Protein AF-A0A1W9MR58-F1 (afdb_monomer_lite)

Secondary structure (DSSP, 8-state):
---HHHHHHHHHHHHHHHHHHHHHHHHHHHSHHIIIIIIHHHHHHHTSSS--HHHHHHHHHHHHHHHHHT--HHHHHTT-TT---HHHHHHHHHHHTTHHHHHHHHHHHHHHHHHHHHHHHHHHHHHHTT--------

Foldseek 3Di:
DDDPVLVVVLVVVLVVLLVVLVVVLCCVCVDPCNVPPPVVVCCVPVVPDLDPCSLVVLLVSLLVVCVVVVPQSVCSVVVNSVDSDSVSSSVRSQCSSAHPVSVVVVVVSVVVVVVVVVVVVVVVVCVVVPDDPDPDDD

Sequence (138 aa):
MVKIETFIEILLQFAVLSLIIERSLYQVFDSKIWKNCLEKRIDEQLGGGFFDIKPLISICVSVSIIYRFKLDMIANLLERPEQPTLLSMLLTGFFVAGGSTGIYKFFKQLRKVREEHFKMEMLKKNTEDGQIPCENDK

Radius of gyration: 22.7 Å; chains: 1; bounding box: 40×46×84 Å

Structure (mmCIF, N/CA/C/O backbone):
data_AF-A0A1W9MR58-F1
#
_entry.id   AF-A0A1W9MR58-F1
#
loop_
_atom_site.group_PDB
_atom_site.id
_atom_site.type_symbol
_atom_site.label_atom_id
_atom_site.label_alt_id
_atom_site.label_comp_id
_atom_site.label_asym_id
_atom_site.label_entity_id
_atom_site.label_seq_id
_atom_site.pdbx_PDB_ins_code
_atom_site.Cartn_x
_atom_site.Cartn_y
_atom_site.Cartn_z
_atom_site.occupancy
_atom_site.B_iso_or_equiv
_atom_site.auth_seq_id
_atom_site.auth_comp_id
_atom_site.auth_asym_id
_atom_site.auth_atom_id
_atom_site.pdbx_PDB_model_num
ATOM 1 N N . MET A 1 1 ? -13.739 12.904 20.868 1.00 64.69 1 MET A N 1
ATOM 2 C CA . MET A 1 1 ? -12.535 12.539 21.646 1.00 64.69 1 MET A CA 1
ATOM 3 C C . MET A 1 1 ? -12.423 11.036 21.522 1.00 64.69 1 MET A C 1
ATOM 5 O O . MET A 1 1 ? -13.349 10.364 21.953 1.00 64.69 1 MET A O 1
ATOM 9 N N . VAL A 1 2 ? -11.390 10.538 20.838 1.00 72.88 2 VAL A N 1
ATOM 10 C CA . VAL A 1 2 ? -11.271 9.103 20.533 1.00 72.88 2 VAL A CA 1
ATOM 11 C C . VAL A 1 2 ? -11.189 8.330 21.846 1.00 72.88 2 VAL A C 1
ATOM 13 O O . VAL A 1 2 ? -10.373 8.663 22.709 1.00 72.88 2 VAL A O 1
ATOM 16 N N . LYS A 1 3 ? -12.055 7.329 22.020 1.00 87.69 3 LYS A N 1
ATOM 17 C CA . LYS A 1 3 ? -12.018 6.461 23.200 1.00 87.69 3 LYS A CA 1
ATOM 18 C C . LYS A 1 3 ? -10.743 5.621 23.171 1.00 87.69 3 LYS A C 1
ATOM 20 O O . LYS A 1 3 ? -10.327 5.149 22.114 1.00 87.69 3 LYS A O 1
ATOM 25 N N . ILE A 1 4 ? -10.141 5.401 24.338 1.00 89.75 4 ILE A N 1
ATOM 26 C CA . ILE A 1 4 ? -8.938 4.563 24.472 1.00 89.75 4 ILE A CA 1
ATOM 27 C C . ILE A 1 4 ? -9.198 3.151 23.922 1.00 89.75 4 ILE A C 1
ATOM 29 O O . ILE A 1 4 ? -8.329 2.582 23.272 1.00 89.75 4 ILE A O 1
ATOM 33 N N . GLU A 1 5 ? -10.411 2.626 24.103 1.00 88.31 5 GLU A N 1
ATOM 34 C CA . GLU A 1 5 ? -10.844 1.332 23.559 1.00 88.31 5 GLU A CA 1
ATOM 35 C C . GLU A 1 5 ? -10.714 1.278 22.029 1.00 88.31 5 GLU A C 1
ATOM 37 O O . GLU A 1 5 ? -10.070 0.377 21.498 1.00 88.31 5 GLU A O 1
ATOM 42 N N . THR A 1 6 ? -11.242 2.286 21.325 1.00 83.88 6 THR A N 1
ATOM 43 C CA . THR A 1 6 ? -11.162 2.403 19.860 1.00 83.88 6 THR A CA 1
ATOM 44 C C . THR A 1 6 ? -9.717 2.523 19.390 1.00 83.88 6 THR A C 1
ATOM 46 O O . THR A 1 6 ? -9.327 1.930 18.388 1.00 83.88 6 THR A O 1
ATOM 49 N N . PHE A 1 7 ? -8.889 3.262 20.129 1.00 84.25 7 PHE A N 1
ATOM 50 C CA . PHE A 1 7 ? -7.472 3.388 19.807 1.00 84.25 7 PHE A CA 1
ATOM 51 C C . PHE A 1 7 ? -6.726 2.050 19.936 1.00 84.25 7 PHE A C 1
ATOM 53 O O . PHE A 1 7 ? -5.952 1.690 19.048 1.00 84.25 7 PHE A O 1
ATOM 60 N N . ILE A 1 8 ? -6.987 1.287 21.003 1.00 90.19 8 ILE A N 1
ATOM 61 C CA . ILE A 1 8 ? -6.417 -0.054 21.202 1.00 90.19 8 ILE A CA 1
ATOM 62 C C . ILE A 1 8 ? -6.884 -1.012 20.100 1.00 90.19 8 ILE A C 1
ATOM 64 O O . ILE A 1 8 ? -6.076 -1.773 19.570 1.00 90.19 8 ILE A O 1
ATOM 68 N N . GLU A 1 9 ? -8.160 -0.956 19.719 1.00 86.44 9 GLU A N 1
ATOM 69 C CA . GLU A 1 9 ? -8.708 -1.776 18.638 1.00 86.44 9 GLU A CA 1
ATOM 70 C C . GLU A 1 9 ? -8.016 -1.486 17.299 1.00 86.44 9 GLU A C 1
ATOM 72 O O . GLU A 1 9 ? -7.563 -2.413 16.625 1.00 86.44 9 GLU A O 1
ATOM 77 N N . ILE A 1 10 ? -7.857 -0.206 16.945 1.00 85.06 10 ILE A N 1
ATOM 78 C CA . ILE A 1 10 ? -7.141 0.211 15.732 1.00 85.06 10 ILE A CA 1
ATOM 79 C C . ILE A 1 10 ? -5.688 -0.278 15.774 1.00 85.06 10 ILE A C 1
ATOM 81 O O . ILE A 1 10 ? -5.192 -0.792 14.774 1.00 85.06 10 ILE A O 1
ATOM 85 N N . LEU A 1 11 ? -5.004 -0.175 16.918 1.00 87.25 11 LEU A N 1
ATOM 86 C CA . LEU A 1 11 ? -3.634 -0.679 17.067 1.00 87.25 11 LEU A CA 1
ATOM 87 C C . LEU A 1 11 ? -3.542 -2.195 16.868 1.00 87.25 11 LEU A C 1
ATOM 89 O O . LEU A 1 11 ? -2.633 -2.673 16.187 1.00 87.25 11 LEU A O 1
ATOM 93 N N . LEU A 1 12 ? -4.484 -2.956 17.426 1.00 89.50 12 LEU A N 1
ATOM 94 C CA . LEU A 1 12 ? -4.522 -4.407 17.267 1.00 89.50 12 LEU A CA 1
ATOM 95 C C . LEU A 1 12 ? -4.794 -4.794 15.807 1.00 89.50 12 LEU A C 1
ATOM 97 O O . LEU A 1 12 ? -4.088 -5.636 15.250 1.00 89.50 12 LEU A O 1
ATOM 101 N N . GLN A 1 13 ? -5.765 -4.136 15.165 1.00 86.88 13 GLN A N 1
ATOM 102 C CA . GLN A 1 13 ? -6.043 -4.302 13.737 1.00 86.88 13 GLN A CA 1
ATOM 103 C C . GLN A 1 13 ? -4.800 -3.972 12.898 1.00 86.88 13 GLN A C 1
ATOM 105 O O . GLN A 1 13 ? -4.487 -4.709 11.964 1.00 86.88 13 GLN A O 1
ATOM 110 N N . PHE A 1 14 ? -4.054 -2.918 13.256 1.00 85.88 14 PHE A N 1
ATOM 111 C CA . PHE A 1 14 ? -2.833 -2.514 12.554 1.00 85.88 14 PHE A CA 1
ATOM 112 C C . PHE A 1 14 ? -1.767 -3.604 12.641 1.00 85.88 14 PHE A C 1
ATOM 114 O O . PHE A 1 14 ? -1.178 -3.984 11.631 1.00 85.88 14 PHE A O 1
ATOM 121 N N . ALA A 1 15 ? -1.540 -4.131 13.847 1.00 89.00 15 ALA A N 1
ATOM 122 C CA . ALA A 1 15 ? -0.542 -5.161 14.098 1.00 89.00 15 ALA A CA 1
ATOM 123 C C . ALA A 1 15 ? -0.845 -6.449 13.317 1.00 89.00 15 ALA A C 1
ATOM 125 O O . ALA A 1 15 ? 0.035 -6.994 12.650 1.00 89.00 15 ALA A O 1
ATOM 126 N N . VAL A 1 16 ? -2.102 -6.904 13.346 1.00 89.38 16 VAL A N 1
ATOM 127 C CA . VAL A 1 16 ? -2.535 -8.102 12.612 1.00 89.38 16 VAL A CA 1
ATOM 128 C C . VAL A 1 16 ? -2.429 -7.888 11.101 1.00 89.38 16 VAL A C 1
ATOM 130 O O . VAL A 1 16 ? -1.896 -8.742 10.392 1.00 89.38 16 VAL A O 1
ATOM 133 N N . LEU A 1 17 ? -2.887 -6.739 10.600 1.00 87.50 17 LEU A N 1
ATOM 134 C CA . LEU A 1 17 ? -2.842 -6.413 9.176 1.00 87.50 17 LEU A CA 1
ATOM 135 C C . LEU A 1 17 ? -1.403 -6.317 8.653 1.00 87.50 17 LEU A C 1
ATOM 137 O O . LEU A 1 17 ? -1.105 -6.855 7.586 1.00 87.50 17 LEU A O 1
ATOM 141 N N . SER A 1 18 ? -0.508 -5.692 9.422 1.00 86.69 18 SER A N 1
ATOM 142 C CA . SER A 1 18 ? 0.921 -5.610 9.107 1.00 86.69 18 SER A CA 1
ATOM 143 C C . SER A 1 18 ? 1.536 -7.003 8.954 1.00 86.69 18 SER A C 1
ATOM 145 O O . SER A 1 18 ? 2.194 -7.281 7.954 1.00 86.69 18 SER A O 1
ATOM 147 N N . LEU A 1 19 ? 1.231 -7.924 9.875 1.00 89.00 19 LEU A N 1
ATOM 148 C CA . LEU A 1 19 ? 1.734 -9.299 9.828 1.00 89.00 19 LEU A CA 1
ATOM 149 C C . LEU A 1 19 ? 1.205 -10.077 8.610 1.00 89.00 19 LEU A C 1
ATOM 151 O O . LEU A 1 19 ? 1.953 -10.822 7.973 1.00 89.00 19 LEU A O 1
ATOM 155 N N . ILE A 1 20 ? -0.068 -9.893 8.245 1.00 89.19 20 ILE A N 1
ATOM 156 C CA . ILE A 1 20 ? -0.657 -10.507 7.043 1.00 89.19 20 ILE A CA 1
ATOM 157 C C . ILE A 1 20 ? 0.024 -9.981 5.777 1.00 89.19 20 ILE A C 1
ATOM 159 O O . ILE A 1 20 ? 0.373 -10.765 4.889 1.00 89.19 20 ILE A O 1
ATOM 163 N N . ILE A 1 21 ? 0.222 -8.666 5.685 1.00 87.12 21 ILE A N 1
ATOM 164 C CA . ILE A 1 21 ? 0.865 -8.034 4.531 1.00 87.12 21 ILE A CA 1
ATOM 165 C C . ILE A 1 21 ? 2.320 -8.479 4.428 1.00 87.12 21 ILE A C 1
ATOM 167 O O . ILE A 1 21 ? 2.736 -8.887 3.348 1.00 87.12 21 ILE A O 1
ATOM 171 N N . GLU A 1 22 ? 3.068 -8.501 5.531 1.00 86.12 22 GLU A N 1
ATOM 172 C CA . GLU A 1 22 ? 4.451 -8.981 5.562 1.00 86.12 22 GLU A CA 1
ATOM 173 C C . GLU A 1 22 ? 4.559 -10.411 5.014 1.00 86.12 22 GLU A C 1
ATOM 175 O O . GLU A 1 22 ? 5.353 -10.681 4.110 1.00 86.12 22 GLU A O 1
ATOM 180 N N . ARG A 1 23 ? 3.705 -11.326 5.492 1.00 89.69 23 ARG A N 1
ATOM 181 C CA . ARG A 1 23 ? 3.682 -12.718 5.014 1.00 89.69 23 ARG A CA 1
ATOM 182 C C . ARG A 1 23 ? 3.279 -12.829 3.547 1.00 89.69 23 ARG A C 1
ATOM 184 O O . ARG A 1 23 ? 3.861 -13.634 2.821 1.00 89.69 23 ARG A O 1
ATOM 191 N N . SER A 1 24 ? 2.329 -12.012 3.103 1.00 87.06 24 SER A N 1
ATOM 192 C CA . SER A 1 24 ? 1.876 -11.990 1.709 1.00 87.06 24 SER A CA 1
ATOM 193 C C . SER A 1 24 ? 2.968 -11.470 0.774 1.00 87.06 24 SER A C 1
ATOM 195 O O . SER A 1 24 ? 3.240 -12.076 -0.259 1.00 87.06 24 SER A O 1
ATOM 197 N N . LEU A 1 25 ? 3.647 -10.385 1.149 1.00 85.38 25 LEU A N 1
ATOM 198 C CA . LEU A 1 25 ? 4.762 -9.829 0.385 1.00 85.38 25 LEU A CA 1
ATOM 199 C C . LEU A 1 25 ? 5.940 -10.792 0.330 1.00 85.38 25 LEU A C 1
ATOM 201 O O . LEU A 1 25 ? 6.534 -10.950 -0.734 1.00 85.38 25 LEU A O 1
ATOM 205 N N . TYR A 1 26 ? 6.241 -11.476 1.436 1.00 86.44 26 TYR A N 1
ATOM 206 C CA . TYR A 1 26 ? 7.261 -12.516 1.447 1.00 86.44 26 TYR A CA 1
ATOM 207 C C . TYR A 1 26 ? 6.934 -13.618 0.435 1.00 86.44 26 TYR A C 1
ATOM 209 O O . TYR A 1 26 ? 7.777 -13.954 -0.385 1.00 86.44 26 TYR A O 1
ATOM 217 N N . GLN A 1 27 ? 5.698 -14.123 0.410 1.00 86.56 27 GLN A N 1
ATOM 218 C CA . GLN A 1 27 ? 5.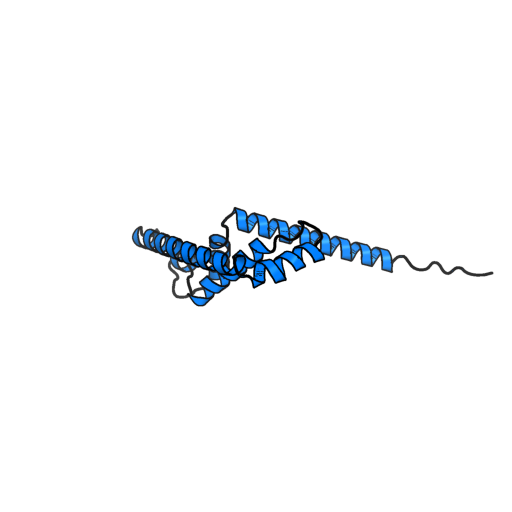286 -15.130 -0.574 1.00 86.56 27 GLN A CA 1
ATOM 219 C C . GLN A 1 27 ? 5.363 -14.620 -2.019 1.00 86.56 27 GLN A C 1
ATOM 221 O O . GLN A 1 27 ? 5.813 -15.350 -2.902 1.00 86.56 27 GLN A O 1
ATOM 226 N N . VAL A 1 28 ? 4.951 -13.375 -2.271 1.00 84.62 28 VAL A N 1
ATOM 227 C CA . VAL A 1 28 ? 4.999 -12.773 -3.612 1.00 84.62 28 VAL A CA 1
ATOM 228 C C . VAL A 1 28 ? 6.445 -12.629 -4.088 1.00 84.62 28 VAL A C 1
ATOM 230 O O . VAL A 1 28 ? 6.770 -13.099 -5.180 1.00 84.62 28 VAL A O 1
ATOM 233 N N . PHE A 1 29 ? 7.322 -12.043 -3.272 1.00 81.06 29 PHE A N 1
ATOM 234 C CA . PHE A 1 29 ? 8.716 -11.783 -3.642 1.00 81.06 29 PHE A CA 1
ATOM 235 C C . PHE A 1 29 ? 9.617 -13.023 -3.588 1.00 81.06 29 PHE A C 1
ATOM 237 O O . PHE A 1 29 ? 10.596 -13.098 -4.330 1.00 81.06 29 PHE A O 1
ATOM 244 N N . ASP A 1 30 ? 9.302 -14.009 -2.748 1.00 81.50 30 ASP A N 1
ATOM 245 C CA . ASP A 1 30 ? 10.066 -15.258 -2.667 1.00 81.50 30 ASP A CA 1
ATOM 246 C C . ASP A 1 30 ? 9.615 -16.302 -3.701 1.00 81.50 30 ASP A C 1
ATOM 248 O O . ASP A 1 30 ? 10.317 -17.285 -3.956 1.00 81.50 30 ASP A O 1
ATOM 252 N N . SER A 1 31 ? 8.472 -16.080 -4.361 1.00 81.44 31 SER A N 1
ATOM 253 C CA . SER A 1 31 ? 7.989 -16.971 -5.413 1.00 81.44 31 SER A CA 1
ATOM 254 C C . SER A 1 31 ? 9.036 -17.147 -6.525 1.00 81.44 31 SER A C 1
ATOM 256 O O . SER A 1 31 ? 9.643 -16.192 -7.016 1.00 81.44 31 SER A O 1
ATOM 258 N N . LYS A 1 32 ? 9.227 -18.393 -6.986 1.00 73.12 32 LYS A N 1
ATOM 259 C CA . LYS A 1 32 ? 10.135 -18.708 -8.112 1.00 73.12 32 LYS A CA 1
ATOM 260 C C . LYS A 1 32 ? 9.801 -17.897 -9.371 1.00 73.12 32 LYS A C 1
ATOM 262 O O . LYS A 1 32 ? 10.683 -17.632 -10.180 1.00 73.12 32 LYS A O 1
ATOM 267 N N . ILE A 1 33 ? 8.536 -17.502 -9.521 1.00 73.19 33 ILE A N 1
ATOM 268 C CA . ILE A 1 33 ? 8.029 -16.678 -10.622 1.00 73.19 33 ILE A CA 1
ATOM 269 C C . ILE A 1 33 ? 8.612 -15.263 -10.544 1.00 73.19 33 ILE A C 1
ATOM 271 O O . ILE A 1 33 ? 9.068 -14.744 -11.562 1.00 73.19 33 ILE A O 1
ATOM 275 N N . TRP A 1 34 ? 8.657 -14.667 -9.348 1.00 75.38 34 TRP A N 1
ATOM 276 C CA . TRP A 1 34 ? 9.246 -13.349 -9.133 1.00 75.38 34 TRP A CA 1
ATOM 277 C C . TRP A 1 34 ? 10.724 -13.324 -9.524 1.00 75.38 34 TRP A C 1
ATOM 279 O O . TRP A 1 34 ? 11.109 -12.587 -10.431 1.00 75.38 34 TRP A O 1
ATOM 289 N N . LYS A 1 35 ? 11.527 -14.197 -8.906 1.00 73.19 35 LYS A N 1
ATOM 290 C CA . LYS A 1 35 ? 12.987 -14.234 -9.094 1.00 73.19 35 LYS A CA 1
ATOM 291 C C . LYS A 1 35 ? 13.398 -14.589 -10.526 1.00 73.19 35 LYS A C 1
ATOM 293 O O . LYS A 1 35 ? 14.325 -14.000 -11.070 1.00 73.19 35 LYS A O 1
ATOM 298 N N . ASN A 1 36 ? 12.717 -15.550 -11.156 1.00 70.81 36 ASN A N 1
ATOM 299 C CA . ASN A 1 36 ? 13.145 -16.048 -12.468 1.00 70.81 36 ASN A CA 1
ATOM 300 C C . ASN A 1 36 ? 12.519 -15.307 -13.649 1.00 70.81 36 ASN A C 1
ATOM 302 O O . ASN A 1 36 ? 13.145 -15.243 -14.703 1.00 70.81 36 ASN A O 1
ATOM 306 N N . CYS A 1 37 ? 11.293 -14.798 -13.508 1.00 68.12 37 CYS A N 1
ATOM 307 C CA . CYS A 1 37 ? 10.531 -14.266 -14.637 1.00 68.12 37 CYS A CA 1
ATOM 308 C C . CYS A 1 37 ? 10.424 -12.741 -14.599 1.00 68.12 37 CYS A C 1
ATOM 310 O O . CYS A 1 37 ? 10.535 -12.108 -15.645 1.00 68.12 37 CYS A O 1
ATOM 312 N N . LEU A 1 38 ? 10.223 -12.151 -13.415 1.00 70.25 38 LEU A N 1
ATOM 313 C CA . LEU A 1 38 ? 10.014 -10.708 -13.293 1.00 70.25 38 LEU A CA 1
ATOM 314 C C . LEU A 1 38 ? 11.302 -9.949 -12.990 1.00 70.25 38 LEU A C 1
ATOM 316 O O . LEU A 1 38 ? 11.596 -8.993 -13.692 1.00 70.25 38 LEU A O 1
ATOM 320 N N . GLU A 1 39 ? 12.084 -10.379 -12.000 1.00 71.69 39 GLU A N 1
ATOM 321 C CA . GLU A 1 39 ? 13.312 -9.675 -11.603 1.00 71.69 39 GLU A CA 1
ATOM 322 C C . GLU A 1 39 ? 14.322 -9.650 -12.758 1.00 71.69 39 GLU A C 1
ATOM 324 O O . GLU A 1 39 ? 14.761 -8.577 -13.156 1.00 71.69 39 GLU A O 1
ATOM 329 N N . LYS A 1 40 ? 14.547 -10.794 -13.422 1.00 70.38 40 LYS A N 1
ATOM 330 C CA . LYS A 1 40 ? 15.401 -10.866 -14.620 1.00 70.38 40 LYS A CA 1
ATOM 331 C C . LYS A 1 40 ? 14.920 -9.995 -15.782 1.00 70.38 40 LYS A C 1
ATOM 333 O O . LYS A 1 40 ? 15.728 -9.289 -16.370 1.00 70.38 40 LYS A O 1
ATOM 338 N N . ARG A 1 41 ? 13.622 -10.021 -16.117 1.00 70.06 41 ARG A N 1
ATOM 339 C CA . ARG A 1 41 ? 13.089 -9.214 -17.232 1.00 70.06 41 ARG A CA 1
ATOM 340 C C . ARG A 1 41 ? 13.116 -7.722 -16.931 1.00 70.06 41 ARG A C 1
ATOM 342 O O . ARG A 1 41 ? 13.319 -6.932 -17.845 1.00 70.06 41 ARG A O 1
ATOM 349 N N . ILE A 1 42 ? 12.888 -7.339 -15.679 1.00 67.38 42 ILE A N 1
ATOM 350 C CA . ILE A 1 42 ? 12.946 -5.942 -15.248 1.00 67.38 42 ILE A CA 1
ATOM 351 C C . ILE A 1 42 ? 14.394 -5.452 -15.278 1.00 67.38 42 ILE A C 1
ATOM 353 O O . ILE A 1 42 ? 14.639 -4.378 -15.820 1.00 67.38 42 ILE A O 1
ATOM 357 N N . ASP A 1 43 ? 15.348 -6.249 -14.796 1.00 67.25 43 ASP A N 1
ATOM 358 C CA . ASP A 1 43 ? 16.772 -5.904 -14.856 1.00 67.25 43 ASP A CA 1
ATOM 359 C C . ASP A 1 43 ? 17.292 -5.820 -16.304 1.00 67.25 43 ASP A C 1
ATOM 361 O O . ASP A 1 43 ? 18.046 -4.900 -16.626 1.00 67.25 43 ASP A O 1
ATOM 365 N N . GLU A 1 44 ? 16.850 -6.718 -17.195 1.00 67.69 44 GLU A N 1
ATOM 366 C CA . GLU A 1 44 ? 17.228 -6.714 -18.618 1.00 67.69 44 GLU A CA 1
ATOM 367 C C . GLU A 1 44 ? 16.563 -5.591 -19.430 1.00 67.69 44 GLU A C 1
ATOM 369 O O . GLU A 1 44 ? 17.222 -4.994 -20.279 1.00 67.69 44 GLU A O 1
ATOM 374 N N . GLN A 1 45 ? 15.279 -5.278 -19.206 1.00 62.12 45 GLN A N 1
ATOM 375 C CA . GLN A 1 45 ? 14.579 -4.252 -19.996 1.00 62.12 45 GLN A CA 1
ATOM 376 C C . GLN A 1 45 ? 14.849 -2.817 -19.538 1.00 62.12 45 GLN A C 1
ATOM 378 O O . GLN A 1 45 ? 14.796 -1.909 -20.364 1.00 62.12 45 GLN A O 1
ATOM 383 N N . LEU A 1 46 ? 15.091 -2.584 -18.245 1.00 56.50 46 LEU A N 1
ATOM 384 C CA . LEU A 1 46 ? 15.173 -1.227 -17.684 1.00 56.50 46 LEU A CA 1
ATOM 385 C C . LEU A 1 46 ? 16.598 -0.760 -17.381 1.00 56.50 46 LEU A C 1
ATOM 387 O O . LEU A 1 46 ? 16.755 0.328 -16.831 1.00 56.50 46 LEU A O 1
ATOM 391 N N . GLY A 1 47 ? 17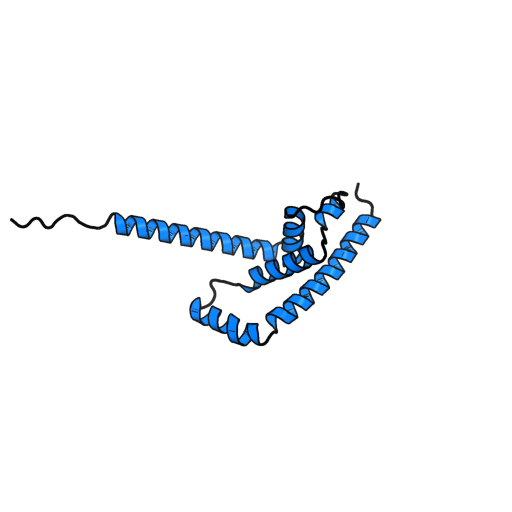.621 -1.538 -17.752 1.00 47.19 47 GLY A N 1
ATOM 392 C CA . GLY A 1 47 ? 19.015 -1.099 -17.695 1.00 47.19 47 GLY A CA 1
ATOM 393 C C . GLY A 1 47 ? 19.403 -0.570 -16.315 1.00 47.19 47 GLY A C 1
ATOM 394 O O . GLY A 1 47 ? 19.750 0.597 -16.181 1.00 47.19 47 GLY A O 1
ATOM 395 N N . GLY A 1 48 ? 19.306 -1.417 -15.287 1.00 46.59 48 GLY A N 1
ATOM 396 C CA . GLY A 1 48 ? 19.871 -1.154 -13.961 1.00 46.59 48 GLY A CA 1
ATOM 397 C C . GLY A 1 48 ? 19.358 0.113 -13.255 1.00 46.59 48 GLY A C 1
ATOM 398 O O . GLY A 1 48 ? 19.983 1.169 -13.296 1.00 46.59 48 GLY A O 1
ATOM 399 N N . GLY A 1 49 ? 18.278 -0.021 -12.479 1.00 52.78 49 GLY A N 1
ATOM 400 C CA . GLY A 1 49 ? 18.047 0.838 -11.304 1.00 52.78 49 GLY A CA 1
ATOM 401 C C . GLY A 1 49 ? 17.060 2.005 -11.427 1.00 52.78 49 GLY A C 1
ATOM 402 O O . GLY A 1 49 ? 16.909 2.750 -10.457 1.00 52.78 49 GLY A O 1
ATOM 403 N N . PHE A 1 50 ? 16.353 2.188 -12.549 1.00 50.66 50 PHE A N 1
ATOM 404 C CA . PHE A 1 50 ? 15.403 3.309 -12.667 1.00 50.66 50 PHE A CA 1
ATOM 405 C C . PHE A 1 50 ? 14.001 3.031 -12.108 1.00 50.66 50 PHE A C 1
ATOM 407 O O . PHE A 1 50 ? 13.383 3.948 -11.558 1.00 50.66 50 PHE A O 1
ATOM 414 N N . PHE A 1 51 ? 13.514 1.788 -12.176 1.00 58.28 51 PHE A N 1
ATOM 415 C CA . PHE A 1 51 ? 12.155 1.440 -11.749 1.00 58.28 51 PHE A CA 1
ATOM 416 C C . PHE A 1 51 ? 12.145 0.370 -10.651 1.00 58.28 51 PHE A C 1
ATOM 418 O O . PHE A 1 51 ? 12.069 -0.829 -10.911 1.00 58.28 51 PHE A O 1
ATOM 425 N N . ASP A 1 52 ? 12.169 0.810 -9.389 1.00 68.44 52 ASP A N 1
ATOM 426 C CA . ASP A 1 52 ? 11.859 -0.062 -8.253 1.00 68.44 52 ASP A CA 1
ATOM 427 C C . ASP A 1 52 ? 10.363 -0.421 -8.306 1.00 68.44 52 ASP A C 1
ATOM 429 O O . ASP A 1 52 ? 9.513 0.300 -7.780 1.00 68.44 52 ASP A O 1
ATOM 433 N N . ILE A 1 53 ? 10.024 -1.540 -8.947 1.00 76.06 53 ILE A N 1
ATOM 434 C CA . ILE A 1 53 ? 8.643 -2.047 -9.010 1.00 76.06 53 ILE A CA 1
ATOM 435 C C . ILE A 1 53 ? 8.173 -2.619 -7.658 1.00 76.06 53 ILE A C 1
ATOM 437 O O . ILE A 1 53 ? 6.977 -2.735 -7.398 1.00 76.06 53 ILE A O 1
ATOM 441 N N . LYS A 1 54 ? 9.125 -2.966 -6.778 1.00 76.62 54 LYS A N 1
ATOM 442 C CA . LYS A 1 54 ? 8.883 -3.564 -5.454 1.00 76.62 54 LYS A CA 1
ATOM 443 C C . LYS A 1 54 ? 7.938 -2.693 -4.593 1.00 76.62 54 LYS A C 1
ATOM 445 O O . LYS A 1 54 ? 6.944 -3.230 -4.110 1.00 76.62 54 LYS A O 1
ATOM 450 N N . PRO A 1 55 ? 8.152 -1.366 -4.452 1.00 77.12 55 PRO A N 1
ATOM 451 C CA . PRO A 1 55 ? 7.193 -0.442 -3.838 1.00 77.12 55 PRO A CA 1
ATOM 452 C C . PRO A 1 55 ? 5.783 -0.490 -4.431 1.00 77.12 55 PRO A C 1
ATOM 454 O O . PRO A 1 55 ? 4.813 -0.531 -3.678 1.00 77.12 55 PRO A O 1
ATOM 457 N N . LEU A 1 56 ? 5.657 -0.507 -5.761 1.00 78.25 56 LEU A N 1
ATOM 458 C CA . LEU A 1 56 ? 4.354 -0.517 -6.429 1.00 78.25 56 LEU A CA 1
ATOM 459 C C . LEU A 1 56 ? 3.589 -1.802 -6.108 1.00 78.25 56 LEU A C 1
ATOM 461 O O . LEU A 1 56 ? 2.410 -1.761 -5.771 1.00 78.25 56 LEU A O 1
ATOM 465 N N . ILE A 1 57 ? 4.279 -2.939 -6.141 1.00 82.69 57 ILE A N 1
ATOM 466 C CA . ILE A 1 57 ? 3.689 -4.234 -5.798 1.00 82.69 57 ILE A CA 1
ATOM 467 C C . ILE A 1 57 ? 3.330 -4.295 -4.321 1.00 82.69 57 ILE A C 1
ATOM 469 O O . ILE A 1 57 ? 2.264 -4.804 -3.991 1.00 82.69 57 ILE A O 1
ATOM 473 N N . SER A 1 58 ? 4.159 -3.718 -3.448 1.00 83.75 58 SER A N 1
ATOM 474 C CA . SER A 1 58 ? 3.832 -3.592 -2.027 1.00 83.75 58 SER A CA 1
ATOM 475 C C . SER A 1 58 ? 2.509 -2.854 -1.817 1.00 83.75 58 SER A C 1
ATOM 477 O O . SER A 1 58 ? 1.627 -3.340 -1.105 1.00 83.75 58 SER A O 1
ATOM 479 N N . ILE A 1 59 ? 2.331 -1.721 -2.506 1.00 83.38 59 ILE A N 1
ATOM 480 C CA . ILE A 1 59 ? 1.092 -0.937 -2.474 1.00 83.38 59 ILE A CA 1
ATOM 481 C C . ILE A 1 59 ? -0.075 -1.756 -3.035 1.00 83.38 59 ILE A C 1
ATOM 483 O O . ILE A 1 59 ? -1.105 -1.867 -2.376 1.00 83.38 59 ILE A O 1
ATOM 487 N N . CYS A 1 60 ? 0.079 -2.374 -4.208 1.00 84.94 60 CYS A N 1
ATOM 488 C CA . CYS A 1 60 ? -0.979 -3.168 -4.835 1.00 84.94 60 CYS A CA 1
ATOM 489 C C . CYS A 1 60 ? -1.429 -4.346 -3.961 1.00 84.94 60 CYS A C 1
ATOM 491 O O . CYS A 1 60 ? -2.631 -4.553 -3.794 1.00 84.94 60 CYS A O 1
ATOM 493 N N . VAL A 1 61 ? -0.493 -5.103 -3.383 1.00 87.38 61 VAL A N 1
ATOM 494 C CA . VAL A 1 61 ? -0.793 -6.235 -2.493 1.00 87.38 61 VAL A CA 1
ATOM 495 C C . VAL A 1 61 ? -1.492 -5.743 -1.228 1.00 87.38 61 VAL A C 1
ATOM 497 O O . VAL A 1 61 ? -2.531 -6.286 -0.858 1.00 87.38 61 VAL A O 1
ATOM 500 N N . SER A 1 62 ? -0.990 -4.670 -0.614 1.00 87.56 62 SER A N 1
ATOM 501 C CA . SER A 1 62 ? -1.587 -4.094 0.597 1.00 87.56 62 SER A CA 1
ATOM 502 C C . SER A 1 62 ? -3.010 -3.592 0.352 1.00 87.56 62 SER A C 1
ATOM 504 O O . SER A 1 62 ? -3.922 -3.955 1.091 1.00 87.56 62 SER A O 1
ATOM 506 N N . VAL A 1 63 ? -3.231 -2.827 -0.724 1.00 86.88 63 VAL A N 1
ATOM 507 C CA . VAL A 1 63 ? -4.565 -2.352 -1.131 1.00 86.88 63 VAL A CA 1
ATOM 508 C C . VAL A 1 63 ? -5.500 -3.527 -1.419 1.00 86.88 63 VAL A C 1
ATOM 510 O O . VAL A 1 63 ? -6.650 -3.507 -0.987 1.00 86.88 63 VAL A O 1
ATOM 513 N N . SER A 1 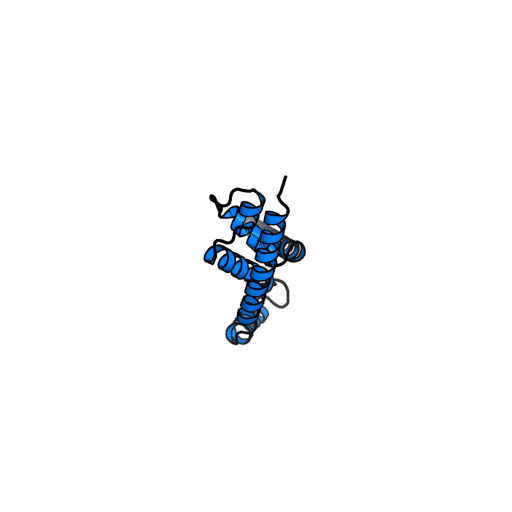64 ? -5.018 -4.573 -2.096 1.00 88.69 64 SER A N 1
ATOM 514 C CA . SER A 1 64 ? -5.826 -5.758 -2.418 1.00 88.69 64 SER A CA 1
ATOM 515 C C . SER A 1 64 ? -6.269 -6.516 -1.166 1.00 88.69 64 SER A C 1
ATOM 517 O O . SER A 1 64 ? -7.427 -6.919 -1.071 1.00 88.69 64 SER A O 1
ATOM 519 N N . ILE A 1 65 ? -5.373 -6.683 -0.188 1.00 88.50 65 ILE A N 1
ATOM 520 C CA . ILE A 1 65 ? -5.678 -7.321 1.100 1.00 88.50 65 ILE A CA 1
ATOM 521 C C . ILE A 1 65 ? -6.713 -6.483 1.854 1.00 88.50 65 ILE A C 1
ATOM 523 O O . ILE A 1 65 ? -7.770 -6.985 2.223 1.00 88.50 65 ILE A O 1
ATOM 527 N N . ILE A 1 66 ? -6.465 -5.186 2.006 1.00 89.00 66 ILE A N 1
ATOM 528 C CA . ILE A 1 66 ? -7.368 -4.258 2.699 1.00 89.00 66 ILE A CA 1
ATOM 529 C C . ILE A 1 66 ? -8.759 -4.253 2.071 1.00 89.00 66 ILE A C 1
ATOM 531 O O . ILE A 1 66 ? -9.753 -4.375 2.786 1.00 89.00 66 ILE A O 1
ATOM 535 N N . TYR A 1 67 ? -8.835 -4.196 0.740 1.00 86.94 67 TYR A N 1
ATOM 536 C CA . TYR A 1 67 ? -10.093 -4.262 0.005 1.00 86.94 67 TYR A CA 1
ATOM 537 C C . TYR A 1 67 ? -10.813 -5.601 0.222 1.00 86.94 67 TYR A C 1
ATOM 539 O O . TYR A 1 67 ? -12.013 -5.631 0.494 1.00 86.94 67 TYR A O 1
ATOM 547 N N . ARG A 1 68 ? -10.081 -6.723 0.164 1.00 88.50 68 ARG A N 1
ATOM 548 C CA . ARG A 1 68 ? -10.638 -8.074 0.340 1.00 88.50 68 ARG A CA 1
ATOM 549 C C . ARG A 1 68 ? -11.217 -8.295 1.735 1.00 88.50 68 ARG A C 1
ATOM 551 O O . ARG A 1 68 ? -12.244 -8.967 1.849 1.00 88.50 68 ARG A O 1
ATOM 558 N N . PHE A 1 69 ? -10.562 -7.751 2.760 1.00 84.06 69 PHE A N 1
ATOM 559 C CA . PHE A 1 69 ? -10.978 -7.853 4.159 1.00 84.06 69 PHE A CA 1
ATOM 560 C C . PHE A 1 69 ? -11.865 -6.684 4.617 1.00 84.06 69 PHE A C 1
ATOM 562 O O . PHE A 1 69 ? -12.339 -6.704 5.748 1.00 84.06 69 PHE A O 1
ATOM 569 N N . LYS A 1 70 ? -12.123 -5.696 3.744 1.00 84.06 70 LYS A N 1
ATOM 570 C CA . LYS A 1 70 ? -12.877 -4.464 4.044 1.00 84.06 70 LYS A CA 1
ATOM 571 C C . LYS A 1 70 ? -12.359 -3.732 5.291 1.00 84.06 70 LYS A C 1
ATOM 573 O O . LYS A 1 70 ? -13.138 -3.183 6.064 1.00 84.06 70 LYS A O 1
ATOM 578 N N . LEU A 1 71 ? -11.043 -3.745 5.498 1.00 81.56 71 LEU A N 1
ATOM 579 C CA . LEU A 1 71 ? -10.413 -3.144 6.673 1.00 81.56 71 LEU A CA 1
ATOM 580 C C . LEU A 1 71 ? -10.178 -1.656 6.428 1.00 81.56 71 LEU A C 1
ATOM 582 O O . LEU A 1 71 ? -9.225 -1.286 5.755 1.00 81.56 71 LEU A O 1
ATOM 586 N N . ASP A 1 72 ? -11.028 -0.790 6.969 1.00 81.31 72 ASP A N 1
ATOM 587 C CA . ASP A 1 72 ? -10.889 0.656 6.803 1.00 81.31 72 ASP A CA 1
ATOM 588 C C . ASP A 1 72 ? -10.545 1.338 8.130 1.00 81.31 72 ASP A C 1
ATOM 590 O O . ASP A 1 72 ? -11.406 1.725 8.922 1.00 81.31 72 ASP A O 1
ATOM 594 N N . MET A 1 73 ? -9.243 1.472 8.383 1.00 81.50 73 MET A N 1
ATOM 595 C CA . MET A 1 73 ? -8.744 2.031 9.641 1.00 81.50 73 MET A CA 1
ATOM 596 C C . MET A 1 73 ? -9.034 3.526 9.762 1.00 81.50 73 MET A C 1
ATOM 598 O O . MET A 1 73 ? -9.257 4.020 10.864 1.00 81.50 73 MET A O 1
ATOM 602 N N . ILE A 1 74 ? -9.052 4.243 8.636 1.00 83.06 74 ILE A N 1
ATOM 603 C CA . ILE A 1 74 ? -9.385 5.669 8.591 1.00 83.06 74 ILE A CA 1
ATOM 604 C C . ILE A 1 74 ? -10.871 5.864 8.916 1.00 83.06 74 ILE A C 1
ATOM 606 O O . ILE A 1 74 ? -11.208 6.744 9.704 1.00 83.06 74 ILE A O 1
ATOM 610 N N . ALA A 1 75 ? -11.757 5.031 8.363 1.00 82.94 75 ALA A N 1
ATOM 611 C CA . ALA A 1 75 ? -13.182 5.077 8.692 1.00 82.94 75 ALA A CA 1
ATOM 612 C C . ALA A 1 75 ? -13.447 4.742 10.171 1.00 82.94 75 ALA A C 1
ATOM 614 O O . ALA A 1 75 ? -14.242 5.429 10.816 1.00 82.94 75 ALA A O 1
ATOM 615 N N . ASN A 1 76 ? -12.729 3.760 10.731 1.00 82.19 76 ASN A N 1
ATOM 616 C CA . ASN A 1 76 ? -12.792 3.430 12.159 1.00 82.19 76 ASN A CA 1
ATOM 617 C C . ASN A 1 76 ? -12.286 4.583 13.041 1.00 82.19 76 ASN A C 1
ATOM 619 O O . ASN A 1 76 ? -12.916 4.912 14.043 1.00 82.19 76 ASN A O 1
ATOM 623 N N . LEU A 1 77 ? -11.196 5.249 12.645 1.00 82.69 77 LEU A N 1
ATOM 624 C CA . LEU A 1 77 ? -10.658 6.415 13.354 1.00 82.69 77 LEU A CA 1
ATOM 625 C C . LEU A 1 77 ? -11.622 7.612 13.339 1.00 82.69 77 LEU A C 1
ATOM 627 O O . LEU A 1 77 ? -11.680 8.369 14.305 1.00 82.69 77 LEU A O 1
ATOM 631 N N . LEU A 1 78 ? -12.371 7.786 12.248 1.00 84.00 78 LEU A N 1
ATOM 632 C CA . LEU A 1 78 ? -13.368 8.847 12.089 1.00 84.00 78 LEU A CA 1
ATOM 633 C C . LEU A 1 78 ? -14.734 8.503 12.704 1.00 84.00 78 LEU A C 1
ATOM 635 O O . LEU A 1 78 ? -15.677 9.271 12.516 1.00 84.00 78 LEU A O 1
ATOM 639 N N . GLU A 1 79 ? -14.853 7.372 13.410 1.00 79.31 79 GLU A N 1
ATOM 640 C CA . GLU A 1 79 ? -16.109 6.871 13.989 1.00 79.31 79 GLU A CA 1
ATOM 641 C C . GLU A 1 79 ? -17.233 6.730 12.935 1.00 79.31 79 GLU A C 1
ATOM 643 O O . GLU A 1 79 ? -18.418 6.874 13.232 1.00 79.31 79 GLU A O 1
ATOM 648 N N . ARG A 1 80 ? -16.866 6.431 11.677 1.00 77.88 80 ARG A N 1
ATOM 649 C CA . ARG A 1 80 ? -17.797 6.181 10.559 1.00 77.88 80 ARG A CA 1
ATOM 650 C C . ARG A 1 80 ? -17.577 4.798 9.927 1.00 77.88 80 ARG A C 1
ATOM 652 O O . ARG A 1 80 ? -17.348 4.716 8.719 1.00 77.88 80 ARG A O 1
ATOM 659 N N . PRO A 1 81 ? -17.669 3.702 10.701 1.00 67.44 81 PRO A N 1
ATOM 660 C CA . PRO A 1 81 ? -17.384 2.355 10.201 1.00 67.44 81 PRO A CA 1
ATOM 661 C C . PRO A 1 81 ? -18.347 1.896 9.091 1.00 67.44 81 PRO A C 1
ATOM 663 O O . PRO A 1 81 ? -17.998 1.038 8.286 1.00 67.44 81 PRO A O 1
ATOM 666 N N . GLU A 1 82 ? -19.550 2.473 9.009 1.00 72.81 82 GLU A N 1
ATOM 667 C CA . GLU A 1 82 ? -20.585 2.057 8.051 1.00 72.81 82 GLU A CA 1
ATOM 668 C C . GLU A 1 82 ? -20.355 2.547 6.614 1.00 72.81 82 GLU A C 1
ATOM 670 O O . GLU A 1 82 ? -21.011 2.071 5.688 1.00 72.81 82 GLU A O 1
ATOM 675 N N . GLN A 1 83 ? -19.425 3.481 6.397 1.00 73.38 83 GLN A N 1
ATOM 676 C CA . GLN A 1 83 ? -19.143 4.035 5.071 1.00 73.38 83 GLN A CA 1
ATOM 677 C C . GLN A 1 83 ? -17.665 3.882 4.719 1.00 73.38 83 GLN A C 1
ATOM 679 O O . GLN A 1 83 ? -16.950 4.882 4.617 1.00 73.38 83 GLN A O 1
ATOM 684 N N . PRO A 1 84 ? -17.181 2.643 4.523 1.00 69.94 84 PRO A N 1
ATOM 685 C CA . PRO A 1 84 ? -15.817 2.442 4.088 1.00 69.94 84 PRO A CA 1
ATOM 686 C C . PRO A 1 84 ? -15.695 2.972 2.655 1.00 69.94 84 PRO A C 1
ATOM 688 O O . PRO A 1 84 ? -16.260 2.423 1.705 1.00 69.94 84 PRO A O 1
ATOM 691 N N . THR A 1 85 ? -15.013 4.105 2.502 1.00 83.31 85 THR A N 1
ATOM 692 C CA . THR A 1 85 ? -14.828 4.726 1.192 1.00 83.31 85 THR A CA 1
ATOM 693 C C . THR A 1 85 ? -13.616 4.119 0.503 1.00 83.31 85 THR A C 1
ATOM 695 O O . THR A 1 85 ? -12.608 3.784 1.123 1.00 83.31 85 THR A O 1
ATOM 698 N N . LEU A 1 86 ? -13.671 4.002 -0.822 1.00 82.50 86 LEU A N 1
ATOM 699 C CA . LEU A 1 86 ? -12.535 3.489 -1.590 1.00 82.50 86 LEU A CA 1
ATOM 700 C C . LEU A 1 86 ? -11.265 4.329 -1.348 1.00 82.50 86 LEU A C 1
ATOM 702 O O . LEU A 1 86 ? -10.162 3.793 -1.290 1.00 82.50 86 LEU A O 1
ATOM 706 N N . LEU A 1 87 ? -11.432 5.637 -1.133 1.00 83.62 87 LEU A N 1
ATOM 707 C CA . LEU A 1 87 ? -10.343 6.554 -0.812 1.00 83.62 87 LEU A CA 1
ATOM 708 C C . LEU A 1 87 ? -9.698 6.244 0.548 1.00 83.62 87 LEU A C 1
ATOM 710 O O . LEU A 1 87 ? -8.473 6.228 0.649 1.00 83.62 87 LEU A O 1
ATOM 714 N N . SER A 1 88 ? -10.497 5.978 1.583 1.00 83.69 88 SER A N 1
ATOM 715 C CA . SER A 1 88 ? -9.996 5.656 2.924 1.00 83.69 88 SER A CA 1
ATOM 716 C C . SER A 1 88 ? -9.325 4.279 2.982 1.00 83.69 88 SER A C 1
ATOM 718 O O . SER A 1 88 ? -8.267 4.142 3.603 1.00 83.69 88 SER A O 1
ATOM 720 N N . MET A 1 89 ? -9.819 3.298 2.221 1.00 83.62 89 MET A N 1
ATOM 721 C CA . MET A 1 89 ? -9.125 2.017 2.025 1.00 83.62 89 MET A CA 1
ATOM 722 C C . MET A 1 89 ? -7.783 2.184 1.303 1.00 83.62 89 MET A C 1
ATOM 724 O O . MET A 1 89 ? -6.777 1.612 1.725 1.00 83.62 89 MET A O 1
ATOM 728 N N . LEU A 1 90 ? -7.740 2.989 0.234 1.00 83.44 90 LEU A N 1
ATOM 729 C CA . LEU A 1 90 ? -6.496 3.277 -0.482 1.00 83.44 90 LEU A CA 1
ATOM 730 C C . LEU A 1 90 ? -5.471 3.930 0.446 1.00 83.44 90 LEU A C 1
ATOM 732 O O . LEU A 1 90 ? -4.337 3.466 0.515 1.00 83.44 90 LEU A O 1
ATOM 736 N N . LEU A 1 91 ? -5.874 4.958 1.196 1.00 83.06 91 LEU A N 1
ATOM 737 C CA . LEU A 1 91 ? -5.008 5.631 2.167 1.00 83.06 91 LEU A CA 1
ATOM 738 C C . LEU A 1 91 ? -4.488 4.669 3.237 1.00 83.06 91 LEU A C 1
ATOM 740 O O . LEU A 1 91 ? -3.293 4.682 3.528 1.00 83.06 91 LEU A O 1
ATOM 744 N N . THR A 1 92 ? -5.354 3.801 3.766 1.00 84.00 92 THR A N 1
ATOM 745 C CA . THR A 1 92 ? -4.952 2.738 4.696 1.00 84.00 92 THR A CA 1
ATOM 746 C C . THR A 1 92 ? -3.880 1.844 4.061 1.00 84.00 92 THR A C 1
ATOM 748 O O . THR A 1 92 ? -2.835 1.608 4.663 1.00 84.00 92 THR A O 1
ATOM 751 N N . GLY A 1 93 ? -4.071 1.420 2.807 1.00 80.94 93 GLY A N 1
ATOM 752 C CA . GLY A 1 93 ? -3.098 0.597 2.084 1.00 80.94 93 GLY A CA 1
ATOM 753 C C . GLY A 1 93 ? -1.771 1.282 1.828 1.00 80.94 93 GLY A C 1
ATOM 754 O O . GLY A 1 93 ? -0.729 0.662 2.021 1.00 80.94 93 GLY A O 1
ATOM 755 N N . PHE A 1 94 ? -1.786 2.565 1.480 1.00 80.69 94 PHE A N 1
ATOM 756 C CA . PHE A 1 94 ? -0.566 3.355 1.342 1.00 80.69 94 PHE A CA 1
ATOM 757 C C . PHE A 1 94 ? 0.193 3.492 2.665 1.00 80.69 94 PHE A C 1
ATOM 759 O O . PHE A 1 94 ? 1.420 3.384 2.675 1.00 80.69 94 PHE A O 1
ATOM 766 N N . PHE A 1 95 ? -0.516 3.694 3.779 1.00 81.88 95 PHE A N 1
ATOM 767 C CA . PHE A 1 95 ? 0.105 3.777 5.099 1.00 81.88 95 PHE A CA 1
ATOM 768 C C . PHE A 1 95 ? 0.745 2.453 5.517 1.00 81.88 95 PHE A C 1
ATOM 770 O O . PHE A 1 95 ? 1.882 2.452 5.988 1.00 81.88 95 PHE A O 1
ATOM 777 N N . VAL A 1 96 ? 0.058 1.328 5.314 1.00 79.88 96 VAL A N 1
ATOM 778 C CA . VAL A 1 96 ? 0.559 0.019 5.755 1.00 79.88 96 VAL A CA 1
ATOM 779 C C . VAL A 1 96 ? 1.671 -0.515 4.841 1.00 79.88 96 VAL A C 1
ATOM 781 O O . VAL A 1 96 ? 2.644 -1.074 5.335 1.00 79.88 96 VAL A O 1
ATOM 784 N N . ALA A 1 97 ? 1.600 -0.282 3.524 1.00 75.31 97 ALA A N 1
ATOM 785 C CA . ALA A 1 97 ? 2.570 -0.796 2.545 1.00 75.31 97 ALA A CA 1
ATOM 786 C C . ALA A 1 97 ? 3.999 -0.231 2.677 1.00 75.31 97 ALA A C 1
ATOM 788 O O . ALA A 1 97 ? 4.922 -0.728 2.024 1.00 75.31 97 ALA A O 1
ATOM 789 N N . GLY A 1 98 ? 4.196 0.831 3.462 1.00 66.81 98 GLY A N 1
ATOM 790 C CA . GLY A 1 98 ? 5.526 1.405 3.665 1.00 66.81 98 GLY A CA 1
ATOM 791 C C . GLY A 1 98 ? 5.589 2.722 4.431 1.00 66.81 98 GLY A C 1
ATOM 792 O O . GLY A 1 98 ? 6.652 3.344 4.441 1.00 66.81 98 GLY A O 1
ATOM 793 N N . GLY A 1 99 ? 4.493 3.175 5.046 1.00 71.00 99 GLY A N 1
ATOM 794 C CA . GLY A 1 99 ? 4.449 4.427 5.797 1.00 71.00 99 GLY A CA 1
ATOM 795 C C . GLY A 1 99 ? 4.929 5.635 4.986 1.00 71.00 99 GLY A C 1
ATOM 796 O O . GLY A 1 99 ? 4.830 5.685 3.758 1.00 71.00 99 GLY A O 1
ATOM 797 N N . SER A 1 100 ? 5.499 6.622 5.675 1.00 60.88 100 SER A N 1
ATOM 798 C CA . SER A 1 100 ? 6.016 7.850 5.057 1.00 60.88 100 SER A CA 1
ATOM 799 C C . SER A 1 100 ? 7.146 7.595 4.048 1.00 60.88 100 SER A C 1
ATOM 801 O O . SER A 1 100 ? 7.230 8.288 3.034 1.00 60.88 100 SER A O 1
ATOM 803 N N . THR A 1 101 ? 7.988 6.583 4.267 1.00 66.94 101 THR A N 1
ATOM 804 C CA . THR A 1 101 ? 9.122 6.230 3.397 1.00 66.94 101 THR A CA 1
ATOM 805 C C . THR A 1 101 ? 8.690 5.548 2.102 1.00 66.94 101 THR A C 1
ATOM 807 O O . THR A 1 101 ? 9.236 5.855 1.040 1.00 66.94 101 THR A O 1
ATOM 810 N N . GLY A 1 102 ? 7.702 4.652 2.158 1.00 67.62 102 GLY A N 1
ATOM 811 C CA . GLY A 1 102 ? 7.106 4.021 0.978 1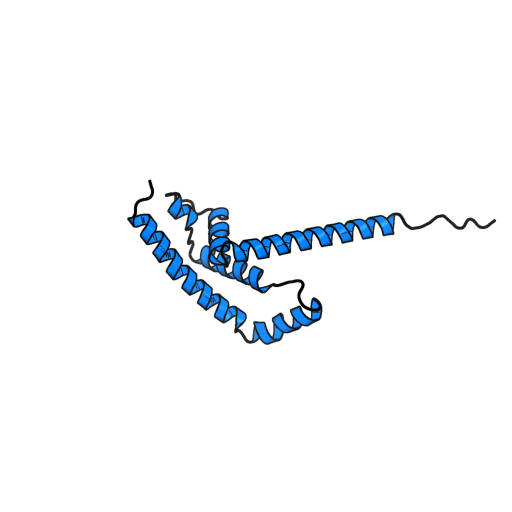.00 67.62 102 GLY A CA 1
ATOM 812 C C . GLY A 1 102 ? 6.371 5.039 0.110 1.00 67.62 102 GLY A C 1
ATOM 813 O O . GLY A 1 102 ? 6.607 5.110 -1.098 1.00 67.62 102 GLY A O 1
ATOM 814 N N . ILE A 1 103 ? 5.575 5.904 0.745 1.00 66.25 103 ILE A N 1
ATOM 815 C CA . ILE A 1 103 ? 4.876 7.010 0.082 1.00 66.25 103 ILE A CA 1
ATOM 816 C C . ILE A 1 103 ? 5.884 7.967 -0.570 1.00 66.25 103 ILE A C 1
ATOM 818 O O . ILE A 1 103 ? 5.749 8.292 -1.748 1.00 66.25 103 ILE A O 1
ATOM 822 N N . TYR A 1 104 ? 6.942 8.368 0.143 1.00 72.81 104 TYR A N 1
ATOM 823 C CA . TYR A 1 104 ? 7.987 9.233 -0.411 1.00 72.81 104 TYR A CA 1
ATOM 824 C C . TYR A 1 104 ? 8.650 8.625 -1.655 1.00 72.81 104 TYR A C 1
ATOM 826 O O . TYR A 1 104 ? 8.810 9.313 -2.665 1.00 72.81 104 TYR A O 1
ATOM 834 N N . LYS A 1 105 ? 9.002 7.331 -1.619 1.00 71.38 105 LYS A N 1
ATOM 835 C CA . LYS A 1 105 ? 9.587 6.629 -2.774 1.00 71.38 105 LYS A CA 1
ATOM 836 C C . LYS A 1 105 ? 8.621 6.572 -3.959 1.00 71.38 105 LYS A C 1
ATOM 838 O O . LYS A 1 105 ? 9.039 6.864 -5.077 1.00 71.38 105 LYS A O 1
ATOM 843 N N . PHE A 1 106 ? 7.344 6.283 -3.715 1.00 72.94 106 PHE A N 1
ATOM 844 C CA . PHE A 1 106 ? 6.309 6.260 -4.750 1.00 72.94 106 PHE A CA 1
ATOM 845 C C . PHE A 1 106 ? 6.106 7.635 -5.404 1.00 72.94 106 PHE A C 1
ATOM 847 O O . PHE A 1 106 ? 6.146 7.761 -6.626 1.00 72.94 106 PHE A O 1
ATOM 854 N N . PHE A 1 107 ? 5.978 8.704 -4.612 1.00 76.56 107 PHE A N 1
ATOM 855 C CA . PHE A 1 107 ? 5.855 10.061 -5.154 1.00 76.56 107 PHE A CA 1
ATOM 856 C C . PHE A 1 107 ? 7.119 10.516 -5.891 1.00 76.56 107 PHE A C 1
ATOM 858 O O . PHE A 1 107 ? 7.025 11.190 -6.920 1.00 76.56 107 PHE A O 1
ATOM 865 N N . LYS A 1 108 ? 8.306 10.131 -5.405 1.00 77.75 108 LYS A N 1
ATOM 866 C CA . LYS A 1 108 ? 9.576 10.385 -6.097 1.00 77.75 108 LYS A CA 1
ATOM 867 C C . LYS A 1 108 ? 9.612 9.691 -7.462 1.00 77.75 108 LYS A C 1
ATOM 869 O O . LYS A 1 108 ? 10.075 10.299 -8.422 1.00 77.75 108 LYS A O 1
ATOM 874 N N . GLN A 1 109 ? 9.096 8.466 -7.566 1.00 73.31 109 GLN A N 1
ATOM 875 C CA . GLN A 1 109 ? 8.958 7.755 -8.842 1.00 73.31 109 GLN A CA 1
ATOM 876 C C . GLN A 1 109 ? 7.944 8.425 -9.775 1.00 73.31 109 GLN A C 1
ATOM 878 O O . GLN A 1 109 ? 8.268 8.677 -10.931 1.00 73.31 109 GLN A O 1
ATOM 883 N N . LEU A 1 110 ? 6.759 8.792 -9.276 1.00 78.38 110 LEU A N 1
ATOM 884 C CA . LEU A 1 110 ? 5.738 9.479 -10.076 1.00 78.38 110 LEU A CA 1
ATOM 885 C C . LEU A 1 110 ? 6.246 10.793 -10.682 1.00 78.38 110 LEU A C 1
ATOM 887 O O . LEU A 1 110 ? 5.923 11.110 -11.826 1.00 78.38 110 LEU A O 1
ATOM 891 N N . ARG A 1 111 ? 7.051 11.558 -9.933 1.00 82.25 111 ARG A N 1
ATOM 892 C CA . ARG A 1 111 ? 7.669 12.787 -10.453 1.00 82.25 111 ARG A CA 1
ATOM 893 C C . ARG A 1 111 ? 8.626 12.504 -11.607 1.00 82.25 111 ARG A C 1
ATOM 895 O O . ARG A 1 111 ? 8.533 13.186 -12.620 1.00 82.25 111 ARG A O 1
ATOM 902 N N . LYS A 1 112 ? 9.472 11.476 -11.492 1.00 80.06 112 LYS A N 1
ATOM 903 C CA . LYS A 1 112 ? 10.395 11.085 -12.568 1.00 80.06 112 LYS A CA 1
ATOM 904 C C . LYS A 1 112 ? 9.656 10.676 -13.843 1.00 80.06 112 LYS A C 1
ATOM 906 O O . LYS A 1 112 ? 9.980 11.182 -14.908 1.00 80.06 112 LYS A O 1
ATOM 911 N N . VAL A 1 113 ? 8.613 9.851 -13.722 1.00 80.00 113 VAL A N 1
ATOM 912 C CA . VAL A 1 113 ? 7.781 9.442 -14.871 1.00 80.00 113 VAL A CA 1
ATOM 913 C C . VAL A 1 113 ? 7.157 10.657 -15.557 1.00 80.00 113 VAL A C 1
ATOM 915 O O . VAL A 1 113 ? 7.160 10.755 -16.782 1.00 80.00 113 VAL A O 1
ATOM 918 N N . ARG A 1 114 ? 6.650 11.617 -14.771 1.00 83.06 114 ARG A N 1
ATOM 919 C CA . ARG A 1 114 ? 6.092 12.862 -15.312 1.00 83.06 114 ARG A CA 1
ATOM 920 C C . ARG A 1 114 ? 7.152 13.692 -16.046 1.00 83.06 114 ARG A C 1
ATOM 922 O O . ARG A 1 114 ? 6.864 14.216 -17.117 1.00 83.06 114 ARG A O 1
ATOM 929 N N . GLU A 1 115 ? 8.354 13.818 -15.486 1.00 85.38 115 GLU A N 1
ATOM 930 C CA . GLU A 1 115 ? 9.466 14.547 -16.114 1.00 85.38 115 GLU A CA 1
ATOM 931 C C . GLU A 1 115 ? 9.922 13.894 -17.428 1.00 85.38 115 GLU A C 1
ATOM 933 O O . GLU A 1 115 ? 10.204 14.597 -18.398 1.00 85.38 115 GLU A O 1
ATOM 938 N N . GLU A 1 116 ? 9.959 12.563 -17.490 1.00 82.19 116 GLU A N 1
ATOM 939 C CA . GLU A 1 116 ? 10.310 11.815 -18.703 1.00 82.19 116 GLU A CA 1
ATOM 940 C C . GLU A 1 11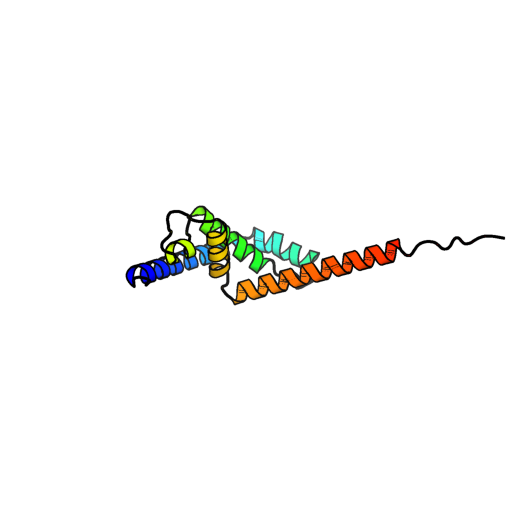6 ? 9.255 11.966 -19.801 1.00 82.19 116 GLU A C 1
ATOM 942 O O . GLU A 1 116 ? 9.607 12.234 -20.952 1.00 82.19 116 GLU A O 1
ATOM 947 N N . HIS A 1 117 ? 7.967 11.878 -19.451 1.00 81.56 117 HIS A N 1
ATOM 948 C CA . HIS A 1 117 ? 6.875 12.083 -20.407 1.00 81.56 117 HIS A CA 1
ATOM 949 C C . HIS A 1 117 ? 6.932 13.489 -21.018 1.00 81.56 117 HIS A C 1
ATOM 951 O O . HIS A 1 117 ? 6.840 13.650 -22.234 1.00 81.56 117 HIS A O 1
ATOM 957 N N . PHE A 1 118 ? 7.187 14.497 -20.179 1.00 84.69 118 PHE A N 1
ATOM 958 C CA . PHE A 1 118 ? 7.327 15.882 -20.620 1.00 84.69 118 PHE A CA 1
ATOM 959 C C . PHE A 1 118 ? 8.542 16.086 -21.542 1.00 84.69 118 PHE A C 1
ATOM 961 O O . PHE A 1 118 ? 8.443 16.770 -22.560 1.00 84.69 118 PHE A O 1
ATOM 968 N N . LYS A 1 119 ? 9.690 15.459 -21.242 1.00 85.94 119 LYS A N 1
ATOM 969 C CA . LYS A 1 119 ? 10.868 15.500 -22.129 1.00 85.94 119 LYS A CA 1
ATOM 970 C C . LYS A 1 119 ? 10.600 14.843 -23.485 1.00 85.94 119 LYS A C 1
ATOM 972 O O . LYS A 1 119 ? 11.032 15.380 -24.503 1.00 85.94 119 LYS A O 1
ATOM 977 N N . MET A 1 120 ? 9.892 13.712 -23.515 1.00 81.44 120 MET A N 1
ATOM 978 C CA . MET A 1 120 ? 9.538 13.039 -24.770 1.00 81.44 120 MET A CA 1
ATOM 979 C C . MET A 1 120 ? 8.563 13.857 -25.623 1.00 81.44 120 MET A C 1
ATOM 981 O O . MET A 1 120 ? 8.727 13.911 -26.841 1.00 81.44 120 MET A O 1
ATOM 985 N N . GLU A 1 121 ? 7.586 14.526 -25.008 1.00 82.56 121 GLU A N 1
ATOM 986 C CA . GLU A 1 121 ? 6.671 15.431 -25.719 1.00 82.56 121 GLU A CA 1
ATOM 987 C C . GLU A 1 121 ? 7.410 16.622 -26.345 1.00 82.56 121 GLU A C 1
ATOM 989 O O . GLU A 1 121 ? 7.171 16.954 -27.505 1.00 82.56 121 GLU A O 1
ATOM 994 N N . MET A 1 122 ? 8.370 17.216 -25.628 1.00 80.81 122 MET A N 1
ATOM 995 C CA . MET A 1 122 ? 9.189 18.320 -26.150 1.00 80.81 122 MET A CA 1
ATOM 996 C C . MET A 1 122 ? 10.109 17.878 -27.302 1.00 80.81 122 MET A C 1
ATOM 998 O O . MET A 1 122 ? 10.286 18.619 -28.266 1.00 80.81 122 MET A O 1
ATOM 1002 N N . LEU A 1 123 ? 10.670 16.663 -27.241 1.00 78.88 123 LEU A N 1
ATOM 1003 C CA . LEU A 1 123 ? 11.479 16.098 -28.330 1.00 78.88 123 LEU A CA 1
ATOM 1004 C C . LEU A 1 123 ? 10.650 15.827 -29.588 1.00 78.88 123 LEU A C 1
ATOM 1006 O O . LEU A 1 123 ? 11.102 16.148 -30.685 1.00 78.88 123 LEU A O 1
ATOM 1010 N N . LYS A 1 124 ? 9.432 15.287 -29.444 1.00 79.25 124 LYS A N 1
ATOM 1011 C CA . LYS A 1 124 ? 8.522 15.094 -30.582 1.00 79.25 124 LYS A CA 1
ATOM 1012 C C . LYS A 1 124 ? 8.195 16.416 -31.264 1.00 79.25 124 LYS A C 1
ATOM 1014 O O . LYS A 1 124 ? 8.349 16.514 -32.474 1.00 79.25 124 LYS A O 1
ATOM 1019 N N . LYS A 1 125 ? 7.859 17.445 -30.483 1.00 75.44 125 LYS A N 1
ATOM 1020 C CA . LYS A 1 125 ? 7.520 18.767 -31.018 1.00 75.44 125 LYS A CA 1
ATOM 1021 C C . LYS A 1 125 ? 8.681 19.404 -31.797 1.00 75.44 125 LYS A C 1
ATOM 1023 O O . LYS A 1 125 ? 8.490 19.856 -32.915 1.00 75.44 125 LYS A O 1
ATOM 1028 N N . ASN A 1 126 ? 9.907 19.316 -31.274 1.00 69.50 126 ASN A N 1
ATOM 1029 C CA . ASN A 1 126 ? 11.107 19.796 -31.977 1.00 69.50 126 ASN A CA 1
ATOM 1030 C C . ASN A 1 126 ? 11.458 18.982 -33.238 1.00 69.50 126 ASN A C 1
ATOM 1032 O O . ASN A 1 126 ? 12.149 19.492 -34.114 1.00 69.50 126 ASN A O 1
ATOM 1036 N N . THR A 1 127 ? 11.027 17.720 -33.322 1.00 67.81 127 THR A N 1
ATOM 1037 C CA . THR A 1 127 ? 11.261 16.871 -34.502 1.00 67.81 127 THR A CA 1
ATOM 1038 C C . THR A 1 127 ? 10.212 17.136 -35.588 1.00 67.81 127 THR A C 1
ATOM 1040 O O . THR A 1 127 ? 10.539 17.102 -36.769 1.00 67.81 127 THR A O 1
ATOM 1043 N N . GLU A 1 128 ? 8.973 17.455 -35.201 1.00 63.09 128 GLU A N 1
ATOM 1044 C CA . GLU A 1 128 ? 7.897 17.853 -36.121 1.00 63.09 128 GLU A CA 1
ATOM 1045 C C . GLU A 1 128 ? 8.093 19.277 -36.671 1.00 63.09 128 GLU A C 1
ATOM 1047 O O . GLU A 1 128 ? 7.805 19.518 -37.840 1.00 63.09 128 GLU A O 1
ATOM 1052 N N . ASP A 1 129 ? 8.680 20.191 -35.891 1.00 63.19 129 ASP A N 1
ATOM 1053 C CA . ASP A 1 129 ? 9.024 21.550 -36.341 1.00 63.19 129 ASP A CA 1
ATOM 1054 C C . ASP A 1 129 ? 10.334 21.606 -37.184 1.00 63.19 129 ASP A C 1
ATOM 1056 O O . ASP A 1 129 ? 10.745 22.677 -37.633 1.00 63.19 129 ASP A O 1
ATOM 1060 N N . GLY A 1 130 ? 11.006 20.463 -37.413 1.00 59.03 130 GLY A N 1
ATOM 1061 C CA . GLY A 1 130 ? 12.361 20.354 -37.987 1.00 59.03 130 GLY A CA 1
ATOM 1062 C C . GLY A 1 130 ? 12.498 19.876 -39.448 1.00 59.03 130 GLY A C 1
ATOM 1063 O O . GLY A 1 130 ? 13.617 19.617 -39.888 1.00 59.03 130 GLY A O 1
ATOM 1064 N N . GLN A 1 131 ? 11.418 19.754 -40.225 1.00 50.41 131 GLN A N 1
ATOM 1065 C CA . GLN A 1 131 ? 11.440 19.363 -41.652 1.00 50.41 131 GLN A CA 1
ATOM 1066 C C . GLN A 1 131 ? 10.413 20.241 -42.404 1.00 50.41 131 GLN A C 1
ATOM 1068 O O . GLN A 1 131 ? 9.253 20.243 -42.020 1.00 50.41 131 GLN A O 1
ATOM 1073 N N . ILE A 1 132 ? 10.683 21.027 -43.460 1.00 51.84 132 ILE A N 1
ATOM 1074 C CA . ILE A 1 132 ? 11.733 21.079 -44.497 1.00 51.84 132 ILE A CA 1
ATOM 1075 C C . ILE A 1 132 ? 11.799 22.549 -45.007 1.00 51.84 132 ILE A C 1
ATOM 1077 O O . ILE A 1 132 ? 10.758 23.043 -45.447 1.00 51.84 132 ILE A O 1
ATOM 1081 N N . PRO A 1 133 ? 12.937 23.278 -45.056 1.00 46.31 133 PRO A N 1
ATOM 1082 C CA . PRO A 1 133 ? 13.087 24.302 -46.081 1.00 46.31 133 PRO A CA 1
ATOM 1083 C C . PRO A 1 133 ? 13.374 23.569 -47.386 1.00 46.31 133 PRO A C 1
ATOM 1085 O O . PRO A 1 133 ? 14.416 22.930 -47.528 1.00 46.31 133 PRO A O 1
ATOM 1088 N N . CYS A 1 134 ? 12.40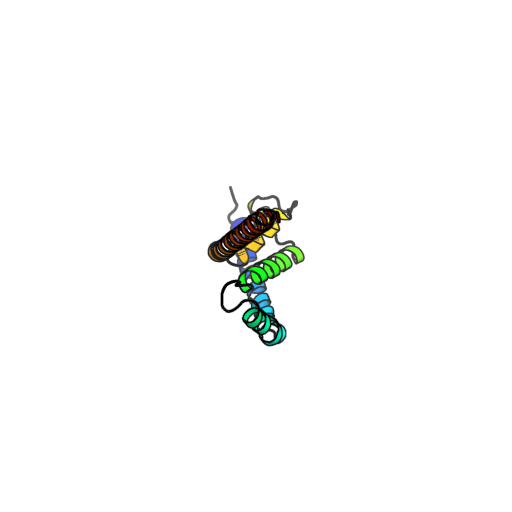1 23.602 -48.295 1.00 53.03 134 CYS A N 1
ATOM 1089 C CA . CYS A 1 134 ? 12.540 23.060 -49.635 1.00 53.03 134 CYS A CA 1
ATOM 1090 C C . CYS A 1 134 ? 13.828 23.607 -50.251 1.00 53.03 134 CYS A C 1
ATOM 1092 O O . CYS A 1 134 ? 13.985 24.820 -50.411 1.00 53.03 134 CYS A O 1
ATOM 1094 N N . GLU A 1 135 ? 14.735 22.692 -50.572 1.00 52.19 135 GLU A N 1
ATOM 1095 C CA . GLU A 1 135 ? 15.815 22.897 -51.520 1.00 52.19 135 GLU A CA 1
ATOM 1096 C C . GLU A 1 135 ? 15.153 23.251 -52.856 1.00 52.19 135 GLU A C 1
ATOM 1098 O O . GLU A 1 135 ? 14.702 22.391 -53.608 1.00 52.19 135 GLU A O 1
ATOM 1103 N N . ASN A 1 136 ? 14.948 24.549 -53.081 1.00 52.53 136 ASN A N 1
ATOM 1104 C CA . ASN A 1 136 ? 14.490 25.046 -54.365 1.00 52.53 136 ASN A CA 1
ATOM 1105 C C . ASN A 1 136 ? 15.702 25.069 -55.290 1.00 52.53 136 ASN A C 1
ATOM 1107 O O . ASN A 1 136 ? 16.468 26.031 -55.306 1.00 52.53 136 ASN A O 1
ATOM 1111 N N . ASP A 1 137 ? 15.824 23.993 -56.061 1.00 56.62 137 ASP A N 1
ATOM 1112 C CA . ASP A 1 137 ? 16.450 23.997 -57.375 1.00 56.62 137 ASP A CA 1
ATOM 1113 C C . ASP A 1 137 ? 15.964 25.214 -58.178 1.00 56.62 137 ASP A C 1
ATOM 1115 O O . ASP A 1 137 ? 14.770 25.320 -58.494 1.00 56.62 137 ASP A O 1
ATOM 1119 N N . LYS A 1 138 ? 16.894 26.117 -58.508 1.00 50.41 138 LYS A N 1
ATOM 1120 C CA . LYS A 1 138 ? 17.033 26.768 -59.823 1.00 50.41 138 LYS A CA 1
ATOM 1121 C C . LYS A 1 138 ? 18.274 27.648 -59.903 1.00 50.41 138 LYS A C 1
ATOM 1123 O O . LYS A 1 138 ? 18.442 28.521 -59.027 1.00 50.41 138 LYS A O 1
#

pLDDT: mean 76.62, std 11.13, range [46.31, 90.19]